Protein AF-A0A447TH34-F1 (afdb_monomer_lite)

Structure (mmCIF, N/CA/C/O backbone):
data_AF-A0A447TH34-F1
#
_entry.id   AF-A0A447TH34-F1
#
loop_
_atom_site.group_PDB
_atom_site.id
_atom_site.type_symbol
_atom_site.label_atom_id
_atom_site.label_alt_id
_atom_site.label_comp_id
_atom_site.label_asym_id
_atom_site.label_entity_id
_atom_site.label_seq_id
_atom_site.pdbx_PDB_ins_code
_atom_site.Cartn_x
_atom_site.Cartn_y
_atom_site.Cartn_z
_atom_site.occupancy
_atom_site.B_iso_or_equiv
_atom_site.auth_seq_id
_atom_site.auth_comp_id
_atom_site.auth_asym_id
_atom_site.auth_atom_id
_atom_site.pdbx_PDB_model_num
ATOM 1 N N . MET A 1 1 ? 34.475 -11.343 -8.009 1.00 56.62 1 MET A N 1
ATOM 2 C CA . MET A 1 1 ? 33.283 -12.196 -8.215 1.00 56.62 1 MET A CA 1
ATOM 3 C C . MET A 1 1 ? 32.145 -11.854 -7.244 1.00 56.62 1 MET A C 1
ATOM 5 O O . MET A 1 1 ? 31.233 -12.651 -7.112 1.00 56.62 1 MET A O 1
ATOM 9 N N . GLU A 1 2 ? 32.119 -10.659 -6.633 1.00 55.53 2 GLU A N 1
ATOM 10 C CA . GLU A 1 2 ? 31.121 -10.339 -5.587 1.00 55.53 2 GLU A CA 1
ATOM 11 C C . GLU A 1 2 ? 30.372 -9.011 -5.832 1.00 55.53 2 GLU A C 1
ATOM 13 O O . GLU A 1 2 ? 29.352 -8.756 -5.206 1.00 55.53 2 GLU A O 1
ATOM 18 N N . ASP A 1 3 ? 30.774 -8.217 -6.834 1.00 55.16 3 ASP A N 1
ATOM 19 C CA . ASP A 1 3 ? 30.285 -6.835 -7.011 1.00 55.16 3 ASP A CA 1
ATOM 20 C C . ASP A 1 3 ? 29.248 -6.631 -8.138 1.00 55.16 3 ASP A C 1
ATOM 22 O O . ASP A 1 3 ? 28.856 -5.510 -8.457 1.00 55.16 3 ASP A O 1
ATOM 26 N N . ARG A 1 4 ? 28.761 -7.708 -8.774 1.00 55.09 4 ARG A N 1
ATOM 27 C CA . ARG A 1 4 ? 27.784 -7.609 -9.886 1.00 55.09 4 ARG A CA 1
ATOM 28 C C . ARG A 1 4 ? 26.320 -7.779 -9.474 1.00 55.09 4 ARG A C 1
ATOM 30 O O . ARG A 1 4 ? 25.446 -7.501 -10.289 1.00 55.09 4 ARG A O 1
ATOM 37 N N . LEU A 1 5 ? 26.030 -8.189 -8.237 1.00 56.81 5 LEU A N 1
ATOM 38 C CA . LEU A 1 5 ? 24.647 -8.423 -7.793 1.00 56.81 5 LEU A CA 1
ATOM 39 C C . LEU A 1 5 ? 23.938 -7.182 -7.219 1.00 56.81 5 LEU A C 1
ATOM 41 O O . LEU A 1 5 ? 22.710 -7.173 -7.152 1.00 56.81 5 LEU A O 1
ATOM 45 N N . LEU A 1 6 ? 24.671 -6.137 -6.819 1.00 55.09 6 LEU A N 1
ATOM 46 C CA . LEU A 1 6 ? 24.105 -5.026 -6.036 1.00 55.09 6 LEU A CA 1
ATOM 47 C C . LEU A 1 6 ? 23.816 -3.737 -6.823 1.00 55.09 6 LEU A C 1
ATOM 49 O O . LEU A 1 6 ? 22.994 -2.937 -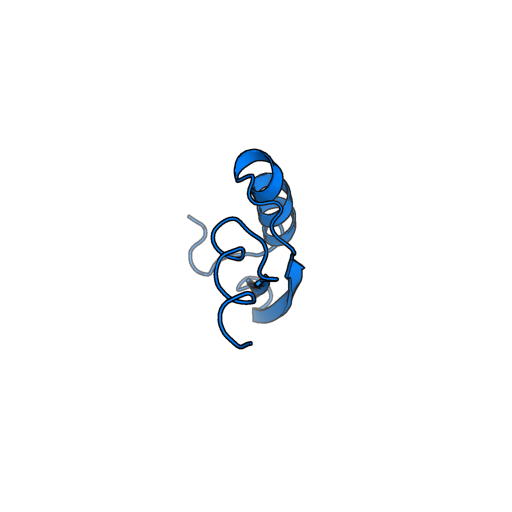6.384 1.00 55.09 6 LEU A O 1
ATOM 53 N N . SER A 1 7 ? 24.397 -3.543 -8.009 1.00 47.84 7 SER A N 1
ATOM 54 C CA . SER A 1 7 ? 24.295 -2.260 -8.730 1.00 47.84 7 SER A CA 1
ATOM 55 C C . SER A 1 7 ? 22.938 -2.009 -9.431 1.00 47.84 7 SER A C 1
ATOM 57 O O . SER A 1 7 ? 22.571 -0.860 -9.655 1.00 47.84 7 SER A O 1
ATOM 59 N N . HIS A 1 8 ? 22.141 -3.044 -9.738 1.00 52.41 8 HIS A N 1
ATOM 60 C CA . HIS A 1 8 ? 20.944 -2.909 -10.598 1.00 52.41 8 HIS A CA 1
ATOM 61 C C . HIS A 1 8 ? 19.586 -2.795 -9.871 1.00 52.41 8 HIS A C 1
ATOM 63 O O . HIS A 1 8 ? 18.556 -2.633 -10.522 1.00 52.41 8 HIS A O 1
ATOM 69 N N . ARG A 1 9 ? 19.532 -2.865 -8.533 1.00 53.25 9 ARG A N 1
ATOM 70 C CA . ARG A 1 9 ? 18.250 -2.922 -7.789 1.00 53.25 9 ARG A CA 1
ATOM 71 C C . ARG A 1 9 ? 17.578 -1.568 -7.526 1.00 53.25 9 ARG A C 1
ATOM 73 O O . ARG A 1 9 ? 16.435 -1.539 -7.082 1.00 53.25 9 ARG A O 1
ATOM 80 N N . LEU A 1 10 ? 18.235 -0.455 -7.843 1.00 55.97 10 LEU A N 1
ATOM 81 C CA . LEU A 1 10 ? 17.843 0.887 -7.386 1.00 55.97 10 LEU A CA 1
ATOM 82 C C . LEU A 1 10 ? 16.659 1.532 -8.127 1.00 55.97 10 LEU A C 1
ATOM 84 O O . LEU A 1 10 ? 16.377 2.704 -7.899 1.00 55.97 10 LEU A O 1
ATOM 88 N N . ARG A 1 11 ? 15.953 0.805 -9.001 1.00 59.75 11 ARG A N 1
ATOM 89 C CA . ARG A 1 11 ? 14.820 1.368 -9.755 1.00 59.75 11 ARG A CA 1
ATOM 90 C C . ARG A 1 11 ? 13.485 0.649 -9.588 1.00 59.75 11 ARG A C 1
ATOM 92 O O . ARG A 1 11 ? 12.517 1.178 -10.089 1.00 59.75 11 ARG A O 1
ATOM 99 N N . GLY A 1 12 ? 13.389 -0.481 -8.878 1.00 64.31 12 GLY A N 1
ATOM 100 C CA . GLY A 1 12 ? 12.112 -1.218 -8.734 1.00 64.31 12 GLY A CA 1
ATOM 101 C C . GLY A 1 12 ? 12.232 -2.746 -8.693 1.00 64.31 12 GLY A C 1
ATOM 102 O O . GLY A 1 12 ? 11.250 -3.452 -8.531 1.00 64.31 12 GLY A O 1
ATOM 103 N N . GLY A 1 13 ? 13.443 -3.296 -8.785 1.00 71.69 13 GLY A N 1
ATOM 104 C CA . GLY A 1 13 ? 13.660 -4.746 -8.876 1.00 71.69 13 GLY A CA 1
ATOM 105 C C . GLY A 1 13 ? 13.506 -5.541 -7.572 1.00 71.69 13 GLY A C 1
ATOM 106 O O . GLY A 1 13 ? 13.812 -6.730 -7.568 1.00 71.69 13 GLY A O 1
ATOM 107 N N . VAL A 1 14 ? 13.076 -4.929 -6.466 1.00 87.38 14 VAL A N 1
ATOM 108 C CA . VAL A 1 14 ? 12.916 -5.616 -5.173 1.00 87.38 14 VAL A CA 1
ATOM 109 C C . VAL A 1 14 ? 11.428 -5.863 -4.918 1.00 87.38 14 VAL A C 1
ATOM 111 O O . VAL A 1 14 ? 10.686 -4.886 -4.845 1.00 87.38 14 VAL A O 1
ATOM 114 N N . PRO A 1 15 ? 10.980 -7.125 -4.774 1.00 92.19 15 PRO A N 1
ATOM 115 C CA . PRO A 1 15 ? 9.607 -7.418 -4.378 1.00 92.19 15 PRO A CA 1
ATOM 116 C C . PRO A 1 15 ? 9.257 -6.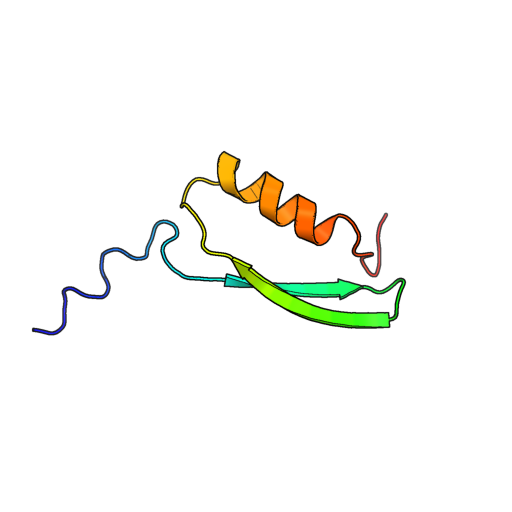783 -3.025 1.00 92.19 15 PRO A C 1
ATOM 118 O O . PRO A 1 15 ? 10.056 -6.826 -2.088 1.00 92.19 15 PRO A O 1
ATOM 121 N N . ILE A 1 16 ? 8.046 -6.242 -2.908 1.00 92.38 16 ILE A N 1
ATOM 122 C CA . ILE A 1 16 ? 7.530 -5.563 -1.715 1.00 92.38 16 ILE A CA 1
ATOM 123 C C . ILE A 1 16 ? 6.248 -6.263 -1.263 1.00 92.38 16 ILE A C 1
ATOM 125 O O . ILE A 1 16 ? 5.333 -6.451 -2.057 1.00 92.38 16 ILE A O 1
ATOM 129 N N . ALA A 1 17 ? 6.145 -6.630 0.013 1.00 95.38 17 ALA A N 1
ATOM 130 C CA . ALA A 1 17 ? 4.892 -7.133 0.575 1.00 95.38 17 ALA A CA 1
ATOM 131 C C . ALA A 1 17 ? 3.925 -5.975 0.860 1.00 95.38 17 ALA A C 1
ATOM 133 O O . ALA A 1 17 ? 4.265 -5.049 1.599 1.00 95.38 17 ALA A O 1
ATOM 134 N N . LEU A 1 18 ? 2.704 -6.044 0.324 1.00 96.62 18 LEU A N 1
ATOM 135 C CA . LEU A 1 18 ? 1.665 -5.050 0.607 1.00 96.62 18 LEU A CA 1
ATOM 136 C C . LEU A 1 18 ? 0.964 -5.369 1.936 1.00 96.62 18 LEU A C 1
ATOM 138 O O . LEU A 1 18 ? -0.065 -6.036 1.967 1.00 96.62 18 LEU A O 1
ATOM 142 N N . ALA A 1 19 ? 1.533 -4.933 3.059 1.00 96.94 19 ALA A N 1
ATOM 143 C CA . ALA A 1 19 ? 0.911 -5.104 4.374 1.00 96.94 19 ALA A CA 1
ATOM 144 C C . ALA A 1 19 ? -0.225 -4.094 4.602 1.00 96.94 19 ALA A C 1
ATOM 146 O O . ALA A 1 19 ? -0.163 -2.967 4.106 1.00 96.94 19 ALA A O 1
ATOM 147 N N . TYR A 1 20 ? -1.249 -4.474 5.367 1.00 97.50 20 TYR A N 1
ATOM 148 C CA . TYR A 1 20 ? -2.376 -3.597 5.684 1.00 97.50 20 TYR A CA 1
ATOM 149 C C . TYR A 1 20 ? -2.901 -3.791 7.107 1.00 97.50 20 TYR A C 1
ATOM 151 O O . TYR A 1 20 ? -2.728 -4.839 7.732 1.00 97.50 20 TYR A O 1
ATOM 159 N N . LEU A 1 21 ? -3.591 -2.753 7.577 1.00 97.25 21 LEU A N 1
ATOM 160 C CA . LEU A 1 21 ? -4.446 -2.7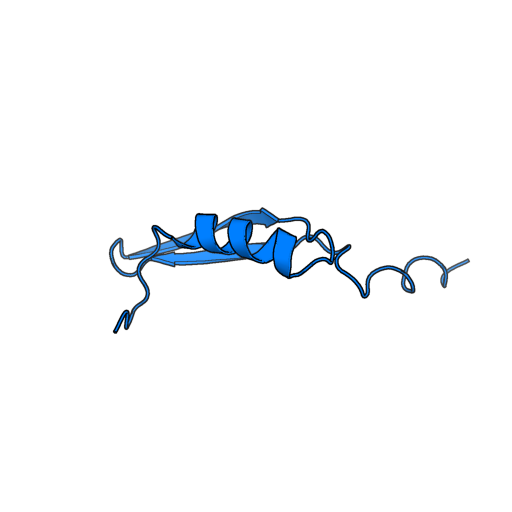70 8.754 1.00 97.25 21 LEU A CA 1
ATOM 161 C C . LEU A 1 21 ? -5.822 -2.272 8.324 1.00 97.25 21 LEU A C 1
ATOM 163 O O . LEU A 1 21 ? -5.947 -1.148 7.837 1.00 97.25 21 LEU A O 1
ATOM 167 N N . ASP A 1 22 ? -6.834 -3.109 8.502 1.00 97.12 22 ASP A N 1
ATOM 168 C CA . ASP A 1 22 ? -8.228 -2.759 8.281 1.00 97.12 22 ASP A CA 1
ATOM 169 C C . ASP A 1 22 ? -8.916 -2.593 9.637 1.00 97.12 22 ASP A C 1
ATOM 171 O O . ASP A 1 22 ? -9.256 -3.559 10.324 1.00 97.12 22 ASP A O 1
ATOM 175 N N . TYR A 1 23 ? -9.110 -1.339 10.036 1.00 95.88 23 TYR A N 1
ATOM 176 C CA . TYR A 1 23 ? -9.727 -0.991 11.312 1.00 95.88 23 TYR A CA 1
ATOM 177 C C . TYR A 1 23 ? -11.241 -1.200 11.321 1.00 95.88 23 TYR A C 1
ATOM 179 O O . TYR A 1 23 ? -11.799 -1.405 12.400 1.00 95.88 23 TYR A O 1
ATOM 187 N N . GLY A 1 24 ? -11.892 -1.192 10.153 1.00 95.12 24 GLY A N 1
ATOM 188 C CA . GLY A 1 24 ? -13.316 -1.506 10.036 1.00 95.12 24 GLY A CA 1
ATOM 189 C C . GLY A 1 24 ? -13.586 -2.959 10.416 1.00 95.12 24 GLY A C 1
ATOM 190 O O . GLY A 1 24 ? -14.546 -3.257 11.127 1.00 95.12 24 GLY A O 1
ATOM 191 N N . ARG A 1 25 ? -12.674 -3.853 10.020 1.00 96.44 25 ARG A N 1
ATOM 192 C CA . ARG A 1 25 ? -12.739 -5.292 10.317 1.00 96.44 25 ARG A CA 1
ATOM 193 C C . ARG A 1 25 ? -11.929 -5.727 11.538 1.00 96.44 25 ARG A C 1
ATOM 195 O O . ARG A 1 25 ? -12.122 -6.835 12.024 1.00 96.44 25 ARG A O 1
ATOM 202 N N . LYS A 1 26 ? -11.062 -4.857 12.065 1.00 96.50 26 LYS A N 1
ATOM 203 C CA . LYS A 1 26 ? -10.074 -5.166 13.118 1.00 96.50 26 LYS A CA 1
ATOM 204 C C . LYS A 1 26 ? -9.126 -6.301 12.719 1.00 96.50 26 LYS A C 1
ATOM 206 O O . LYS A 1 26 ? -8.733 -7.118 13.548 1.00 96.50 26 LYS A O 1
ATOM 211 N N . GLU A 1 27 ? -8.750 -6.324 11.449 1.00 97.31 27 GLU A N 1
ATOM 212 C CA . GLU A 1 27 ? -7.848 -7.314 10.873 1.00 97.31 27 GLU A CA 1
ATOM 213 C C . GLU A 1 27 ? -6.548 -6.636 10.431 1.00 97.31 27 GLU A C 1
ATOM 215 O O . GLU A 1 27 ? -6.520 -5.468 10.041 1.00 97.31 27 GLU A O 1
ATOM 220 N N . GLY A 1 28 ? -5.452 -7.383 10.487 1.00 97.06 28 GLY A N 1
ATOM 221 C CA . GLY A 1 28 ? -4.173 -6.989 9.917 1.00 97.06 28 GLY A CA 1
ATOM 222 C C . GLY A 1 28 ? -3.586 -8.159 9.151 1.00 97.06 28 GLY A C 1
ATOM 223 O O . GLY A 1 28 ? -3.820 -9.316 9.505 1.00 97.06 28 GLY A O 1
ATOM 224 N N . GLY A 1 29 ? -2.830 -7.873 8.098 1.00 96.38 29 GLY A N 1
ATOM 225 C CA . GLY A 1 29 ? -2.270 -8.940 7.288 1.00 96.38 29 GLY A CA 1
ATOM 226 C C . GLY A 1 29 ? -1.287 -8.476 6.234 1.00 96.38 29 GLY A C 1
ATOM 227 O O . GLY A 1 29 ? -1.014 -7.288 6.058 1.00 96.38 29 GLY A O 1
ATOM 228 N N . PHE A 1 30 ? -0.769 -9.466 5.518 1.00 96.50 30 PHE A N 1
ATOM 229 C CA . PHE A 1 30 ? 0.120 -9.282 4.386 1.00 96.50 30 PHE A CA 1
ATOM 230 C C . PHE A 1 30 ? -0.630 -9.651 3.113 1.00 96.50 30 PHE A C 1
ATOM 232 O O . PHE A 1 30 ? -1.177 -10.746 2.992 1.00 96.50 30 PHE A O 1
ATOM 239 N N . GLY A 1 31 ? -0.682 -8.705 2.184 1.00 90.94 31 GLY A N 1
ATOM 240 C CA . GLY A 1 31 ? -1.107 -8.928 0.815 1.00 90.94 31 GLY A CA 1
ATOM 241 C C . GLY A 1 31 ? -0.036 -9.646 -0.009 1.00 90.94 31 GLY A C 1
ATOM 242 O O . GLY A 1 31 ? 0.948 -10.158 0.535 1.00 90.94 31 GLY A O 1
ATOM 243 N N . PRO A 1 32 ? -0.206 -9.688 -1.339 1.00 93.44 32 PRO A N 1
ATOM 244 C CA . PRO A 1 32 ? 0.754 -10.337 -2.218 1.00 93.44 32 PRO A CA 1
ATOM 245 C C . PRO A 1 32 ? 2.116 -9.629 -2.192 1.00 93.44 32 PRO A C 1
ATOM 247 O O . PRO A 1 32 ? 2.218 -8.434 -1.892 1.00 93.44 32 PRO A O 1
ATOM 250 N N . 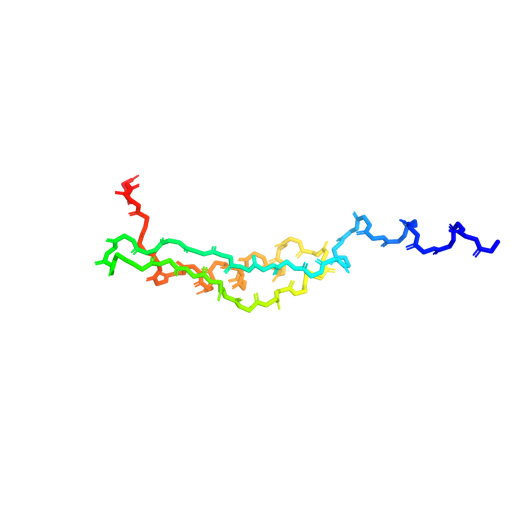LEU A 1 33 ? 3.164 -10.365 -2.572 1.00 95.12 33 LEU A N 1
ATOM 251 C CA . LEU A 1 33 ? 4.418 -9.748 -2.990 1.00 95.12 33 LEU A CA 1
ATO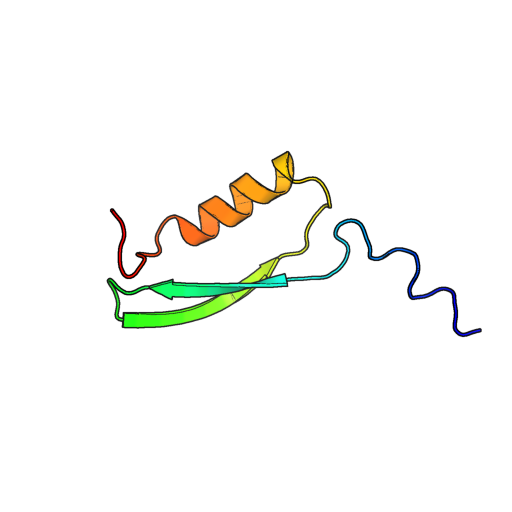M 252 C C . LEU A 1 33 ? 4.173 -9.019 -4.313 1.00 95.12 33 LEU A C 1
ATOM 254 O O . LEU A 1 33 ? 3.878 -9.630 -5.337 1.00 95.12 33 LEU A O 1
ATOM 258 N N . PHE A 1 34 ? 4.284 -7.702 -4.273 1.00 94.75 34 PHE A N 1
ATOM 259 C CA . PHE A 1 34 ? 4.215 -6.825 -5.422 1.00 94.75 34 PHE A CA 1
ATOM 260 C C . PHE A 1 34 ? 5.620 -6.637 -5.985 1.00 94.75 34 PHE A C 1
ATOM 262 O O . PHE A 1 34 ? 6.529 -6.256 -5.254 1.00 94.75 34 PHE A O 1
ATOM 269 N N . GLN A 1 35 ? 5.807 -6.899 -7.275 1.00 94.38 35 GLN A N 1
ATOM 270 C CA . GLN A 1 35 ? 7.045 -6.580 -7.978 1.00 94.38 35 GLN A CA 1
ATOM 271 C C . GLN A 1 35 ? 6.890 -5.190 -8.608 1.00 94.38 35 GLN A C 1
ATOM 273 O O . GLN A 1 35 ? 6.128 -5.071 -9.571 1.00 94.38 35 GLN A O 1
ATOM 278 N N . PRO A 1 36 ? 7.583 -4.152 -8.110 1.00 92.75 36 PRO A N 1
ATOM 279 C CA . PRO A 1 36 ? 7.552 -2.849 -8.756 1.00 92.75 36 PRO A CA 1
ATOM 280 C C . PRO A 1 36 ? 8.140 -2.937 -10.165 1.00 92.75 36 PRO A C 1
ATOM 282 O O . PRO A 1 36 ? 9.129 -3.636 -10.406 1.00 92.75 36 PRO A O 1
ATOM 285 N N . SER A 1 37 ? 7.525 -2.231 -11.107 1.00 92.06 37 SER A N 1
ATOM 286 C CA . SER A 1 37 ? 8.063 -2.082 -12.463 1.00 92.06 37 SER A CA 1
ATOM 287 C C . SER A 1 37 ? 9.186 -1.047 -12.513 1.00 92.06 37 SER A C 1
ATOM 289 O O . SER A 1 37 ? 10.041 -1.094 -13.396 1.00 92.06 37 SER A O 1
ATOM 291 N N . GLY A 1 38 ? 9.188 -0.132 -11.541 1.00 89.25 38 GLY A N 1
ATOM 292 C CA . GLY A 1 38 ? 10.063 1.031 -11.506 1.00 89.25 38 GLY A CA 1
ATOM 293 C C 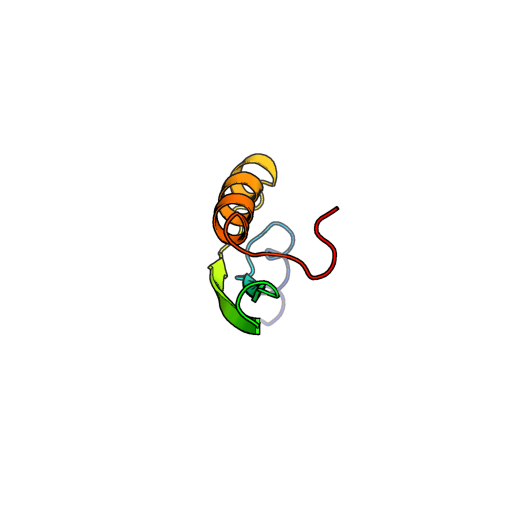. GLY A 1 38 ? 9.495 2.270 -12.186 1.00 89.25 38 GLY A C 1
ATOM 294 O O . GLY A 1 38 ? 10.150 3.313 -12.195 1.00 89.25 38 GLY A O 1
ATOM 295 N N . ASP A 1 39 ? 8.272 2.170 -12.703 1.00 92.38 39 ASP A N 1
ATOM 296 C CA . ASP A 1 39 ? 7.452 3.294 -13.127 1.00 92.38 39 ASP A CA 1
ATOM 297 C C . ASP A 1 39 ? 6.346 3.527 -12.088 1.00 92.38 39 ASP A C 1
ATOM 299 O O . ASP A 1 39 ? 5.428 2.721 -11.918 1.00 92.38 39 ASP A O 1
ATOM 303 N N . ILE A 1 40 ? 6.445 4.651 -11.379 1.00 91.31 40 ILE A N 1
ATOM 304 C CA . ILE A 1 40 ? 5.502 5.027 -10.323 1.00 91.31 40 ILE A CA 1
ATOM 305 C C . ILE A 1 40 ? 4.089 5.206 -10.890 1.00 91.31 40 ILE A C 1
ATOM 307 O O . ILE A 1 40 ? 3.122 4.795 -10.246 1.00 91.31 40 ILE A O 1
ATOM 311 N N . GLU A 1 41 ? 3.952 5.778 -12.086 1.00 96.31 41 GLU A N 1
ATOM 312 C CA . GLU A 1 41 ? 2.644 6.047 -12.690 1.00 96.31 41 GLU A CA 1
ATOM 313 C C . GLU A 1 41 ? 1.929 4.745 -13.064 1.00 96.31 41 GLU A C 1
ATOM 315 O O . GLU A 1 41 ? 0.711 4.629 -12.909 1.00 96.31 41 GLU A O 1
ATOM 320 N N . ALA A 1 42 ? 2.689 3.727 -13.477 1.00 94.00 42 ALA A N 1
ATOM 321 C CA . ALA A 1 42 ? 2.162 2.397 -13.766 1.00 94.00 42 ALA A CA 1
ATOM 322 C C . ALA A 1 42 ? 1.875 1.568 -12.497 1.00 94.00 42 ALA A C 1
ATOM 324 O O . ALA A 1 42 ? 0.905 0.801 -12.459 1.00 94.00 42 ALA A O 1
ATOM 325 N N . ASP A 1 43 ? 2.700 1.707 -11.456 1.00 95.31 43 ASP A N 1
ATOM 326 C CA . ASP A 1 43 ? 2.615 0.890 -10.241 1.00 95.31 43 ASP A CA 1
ATOM 327 C C . ASP A 1 43 ? 1.536 1.390 -9.270 1.00 95.31 43 ASP A C 1
ATOM 329 O O . ASP A 1 43 ? 0.772 0.599 -8.702 1.00 95.31 43 ASP A O 1
ATOM 333 N N . MET A 1 44 ? 1.421 2.708 -9.095 1.00 96.25 44 MET A N 1
ATOM 334 C CA . MET A 1 44 ? 0.541 3.301 -8.089 1.00 96.25 44 MET A CA 1
ATOM 335 C C . MET A 1 44 ? -0.950 2.965 -8.254 1.00 96.25 44 MET A C 1
ATOM 337 O O . MET A 1 44 ? -1.602 2.729 -7.234 1.00 96.25 44 MET A O 1
ATOM 341 N N . PRO A 1 45 ? -1.535 2.891 -9.467 1.00 98.12 45 PRO A N 1
ATOM 342 C CA . PRO A 1 45 ? -2.913 2.433 -9.642 1.00 98.12 45 PRO A CA 1
ATOM 343 C C . PRO A 1 45 ? -3.154 1.023 -9.089 1.00 98.12 45 PRO A C 1
ATOM 345 O O . PRO A 1 45 ? -4.188 0.779 -8.471 1.00 98.12 45 PRO A O 1
ATOM 348 N N . ARG A 1 46 ? -2.190 0.108 -9.251 1.00 96.25 46 ARG A N 1
ATOM 349 C CA . ARG A 1 46 ? -2.295 -1.282 -8.775 1.00 96.25 46 ARG A CA 1
ATOM 350 C C . ARG A 1 46 ? -2.198 -1.356 -7.255 1.00 96.25 46 ARG A C 1
ATOM 352 O O . ARG A 1 46 ? -2.997 -2.040 -6.621 1.00 96.25 46 ARG A O 1
ATOM 359 N N . ILE A 1 47 ? -1.263 -0.604 -6.675 1.00 96.19 47 ILE A N 1
ATOM 360 C CA . ILE A 1 47 ? -1.110 -0.493 -5.219 1.00 96.19 47 ILE A CA 1
ATOM 361 C C . ILE A 1 47 ? -2.380 0.111 -4.604 1.00 96.19 47 ILE A C 1
ATOM 363 O O . ILE A 1 47 ? -2.912 -0.425 -3.635 1.00 96.19 47 ILE A O 1
ATOM 367 N N . ARG A 1 48 ? -2.923 1.186 -5.192 1.00 96.69 48 ARG A N 1
ATOM 368 C CA . ARG A 1 48 ? -4.175 1.806 -4.727 1.00 96.69 48 ARG A CA 1
ATOM 369 C C . ARG A 1 48 ? -5.363 0.857 -4.821 1.00 96.69 48 ARG A C 1
ATOM 371 O O . ARG A 1 48 ? -6.151 0.814 -3.886 1.00 96.69 48 ARG A O 1
ATOM 378 N N . ALA A 1 49 ? -5.475 0.089 -5.903 1.00 97.56 49 ALA A N 1
ATOM 379 C CA . ALA A 1 49 ? -6.538 -0.899 -6.050 1.00 97.56 49 ALA A CA 1
ATOM 380 C C . ALA A 1 49 ? -6.506 -1.954 -4.930 1.00 97.56 49 ALA A C 1
ATOM 382 O O . ALA A 1 49 ? -7.561 -2.326 -4.429 1.00 97.56 49 ALA A O 1
ATOM 383 N N . PHE A 1 50 ? -5.316 -2.382 -4.489 1.00 96.94 50 PHE A N 1
ATOM 384 C CA . PHE A 1 50 ? -5.178 -3.298 -3.351 1.00 96.94 50 PHE A CA 1
ATOM 385 C C . PHE A 1 50 ? -5.656 -2.688 -2.022 1.00 96.94 50 PHE A C 1
ATOM 387 O O . PHE A 1 50 ? -6.263 -3.388 -1.218 1.00 96.94 50 PHE A O 1
ATOM 394 N N . TYR A 1 51 ? -5.389 -1.401 -1.780 1.00 96.56 51 TYR A N 1
ATOM 395 C CA . TYR A 1 51 ? -5.790 -0.722 -0.541 1.00 96.56 51 TYR A CA 1
ATOM 396 C C . TYR A 1 51 ? -7.212 -0.139 -0.570 1.00 96.56 51 TYR A C 1
ATOM 398 O O . TYR A 1 51 ? -7.679 0.344 0.459 1.00 96.56 51 TYR A O 1
ATOM 406 N N . ALA A 1 52 ? -7.903 -0.165 -1.715 1.00 96.81 52 ALA A N 1
ATOM 407 C CA . ALA A 1 52 ? -9.176 0.531 -1.921 1.00 96.81 52 ALA A CA 1
ATOM 408 C C . ALA A 1 52 ? -10.307 0.063 -0.990 1.00 96.81 52 ALA A C 1
ATOM 410 O O . ALA A 1 52 ? -11.215 0.834 -0.693 1.00 96.81 52 ALA A O 1
ATOM 411 N N . ASP A 1 53 ? -10.254 -1.185 -0.527 1.00 95.25 53 ASP A N 1
ATOM 412 C CA . ASP A 1 53 ? -11.241 -1.777 0.375 1.00 95.25 53 ASP A CA 1
ATOM 413 C C . ASP A 1 53 ? -10.795 -1.775 1.849 1.00 95.25 53 ASP A C 1
ATOM 415 O O . ASP A 1 53 ? -11.520 -2.284 2.702 1.00 95.25 53 ASP A O 1
ATOM 419 N N . LYS A 1 54 ? -9.616 -1.222 2.172 1.00 96.12 54 LYS A N 1
ATOM 420 C CA . LYS A 1 54 ? -9.070 -1.216 3.538 1.00 96.12 54 LYS A CA 1
ATOM 421 C C . LYS A 1 54 ? -9.391 0.093 4.238 1.00 96.12 54 LYS A C 1
ATOM 423 O O . LYS A 1 54 ? -9.102 1.174 3.728 1.00 96.12 54 LYS A O 1
ATOM 428 N N . GLN A 1 55 ? -9.939 0.008 5.448 1.00 96.50 55 GLN A N 1
ATOM 429 C CA . GLN A 1 55 ? -10.289 1.194 6.219 1.00 96.50 55 GLN A CA 1
ATOM 430 C C . GLN A 1 55 ? -9.189 1.566 7.221 1.00 96.50 55 GLN A C 1
ATOM 432 O O . GLN A 1 55 ? -8.873 0.810 8.141 1.00 96.50 55 GLN A O 1
ATOM 437 N N . GLY A 1 56 ? -8.629 2.769 7.075 1.00 94.38 56 GLY A N 1
ATOM 438 C CA . GLY A 1 56 ? -7.685 3.328 8.044 1.00 94.38 56 GLY A CA 1
ATOM 439 C C . GLY A 1 56 ? -8.347 3.686 9.381 1.00 94.38 56 GLY A C 1
ATOM 440 O O . GLY A 1 56 ? -9.553 3.910 9.455 1.00 94.38 56 GLY A O 1
ATOM 441 N N . ARG A 1 57 ? -7.547 3.797 10.451 1.00 94.25 57 ARG A N 1
ATOM 442 C CA . ARG A 1 57 ? -8.031 4.153 11.804 1.00 94.25 57 ARG A CA 1
ATOM 443 C C . ARG A 1 57 ? -8.715 5.520 11.864 1.00 94.25 57 ARG A C 1
ATOM 445 O O . ARG A 1 57 ? -9.648 5.708 12.638 1.00 94.25 57 ARG A O 1
ATOM 452 N N . TYR A 1 58 ? -8.219 6.465 11.068 1.00 93.81 58 TYR A N 1
ATOM 453 C CA . TYR A 1 58 ? -8.710 7.838 10.978 1.00 93.81 58 TYR A CA 1
ATOM 454 C C . TYR A 1 58 ? -8.912 8.195 9.497 1.00 93.81 58 TYR A C 1
ATOM 456 O O . TYR A 1 58 ? -8.026 8.786 8.892 1.00 93.81 58 TYR A O 1
ATOM 464 N N . PRO A 1 59 ? -10.034 7.783 8.883 1.00 81.69 59 PRO A N 1
ATOM 465 C CA . PRO A 1 59 ? -10.240 7.872 7.435 1.00 81.69 59 PRO A CA 1
ATOM 466 C C . PRO A 1 59 ? -10.802 9.232 6.968 1.00 81.69 59 PRO A C 1
ATOM 468 O O . PRO A 1 59 ? -11.472 9.282 5.941 1.00 81.69 59 PRO A O 1
ATOM 471 N N . ARG A 1 60 ? -10.614 10.304 7.746 1.00 72.81 60 ARG A N 1
ATOM 472 C CA . ARG A 1 60 ? -11.157 11.640 7.445 1.00 72.81 60 ARG A CA 1
ATOM 473 C C . ARG A 1 60 ? -10.172 12.489 6.663 1.00 72.81 60 ARG A C 1
ATOM 475 O O . ARG A 1 60 ? -8.970 12.407 6.992 1.00 72.81 60 ARG A O 1
#

pLDDT: mean 86.19, std 16.1, range [47.84, 98.12]

Organism: Chromobacterium violaceum (NCBI:txid536)

Sequence (60 aa):
MEDRLLSHRLRGGVPIALAYLDYGRKEGGFGPLFQPSGDIEADMPRIRAFYADKQGRYPR

Foldseek 3Di:
DPPPPPPPPPQFQDWDWLWAQAPVVRDTDTDDGDGGPSDCVVVVVVSCVVCVPGDDPDND

Radius of gyration: 15.38 Å; chains: 1; bounding box: 47×24×27 Å

Secondary structure (DSSP, 8-state):
--SSSSTT-TTS-S-EEEEEEETTTTEEEEEEEE---S-HHHHHHHHHHHHTTPPPSS--